Protein AF-A0A4U0GG96-F1 (afdb_monomer)

Foldseek 3Di:
DWLVVVDDPVQVVCVVVVQKDWPATQDADPLRNQKGWTWMAGLVVLDIDIRIDGVPDDNPDDDDDDQDDQPDADQDDDPDPDSSVRSVSSSVRSCVSCVVVSVVVVVVVVSVVVVVVVVVVCVVPDDPDDPDPDPDDDDDDDDDDDDDDDDDDDDDDDDDDDDDDDD

pLDDT: mean 79.1, std 18.26, range [37.94, 96.0]

Mean predicted aligned error: 14.29 Å

Nearest PDB structures (foldseek):
  6rm3-assembly1_SCC  TM=3.950E-01  e=2.082E+00  Vairimorpha necatrix
  2iay-assembly1_A  TM=3.115E-01  e=9.862E-01  Lactiplantibacillus plantarum

Secondary structure (DSSP, 8-state):
--GGGG--HHHHHHHHTTSEEEEEEEE--GGGTTEEEEEEEETTTTEEEEEEEETT--SPPP---PPP-------PPP----HHHHHHHHHHHHIIIIIHHHHHHHHHHHHHHHHHHHHHHHHHH------------------------------------------

Structure (mmCIF, N/CA/C/O backbone):
data_AF-A0A4U0GG96-F1
#
_entry.id   AF-A0A4U0GG96-F1
#
loop_
_atom_site.group_PDB
_atom_site.id
_atom_site.type_symbol
_atom_site.label_atom_id
_atom_site.label_alt_id
_atom_site.label_comp_id
_atom_site.label_asym_id
_atom_site.label_entity_id
_atom_site.label_seq_id
_atom_site.pdbx_PDB_ins_code
_atom_site.Cartn_x
_atom_site.Cartn_y
_atom_site.Cartn_z
_atom_site.occupancy
_atom_site.B_iso_or_equiv
_atom_site.auth_seq_id
_atom_site.auth_comp_id
_atom_site.auth_asym_id
_atom_site.auth_atom_id
_atom_site.pdbx_PDB_model_num
ATOM 1 N N . MET A 1 1 ? 0.335 -8.626 13.307 1.00 63.56 1 MET A N 1
ATOM 2 C CA . MET A 1 1 ? 1.456 -9.145 12.484 1.00 63.56 1 MET A CA 1
ATOM 3 C C . MET A 1 1 ? 1.667 -8.192 11.316 1.00 63.56 1 MET A C 1
ATOM 5 O O . MET A 1 1 ? 0.719 -7.473 11.012 1.00 63.56 1 MET A O 1
ATOM 9 N N . PRO A 1 2 ? 2.870 -8.087 10.724 1.00 76.31 2 PRO A N 1
ATOM 10 C CA . PRO A 1 2 ? 3.075 -7.179 9.600 1.00 76.31 2 PRO A CA 1
ATOM 11 C C . PRO A 1 2 ? 2.216 -7.603 8.401 1.00 76.31 2 PRO A C 1
ATOM 13 O O . PRO A 1 2 ? 2.099 -8.786 8.089 1.00 76.31 2 PRO A O 1
ATOM 16 N N . SER A 1 3 ? 1.600 -6.633 7.727 1.00 79.50 3 SER A N 1
ATOM 17 C CA . SER A 1 3 ? 0.825 -6.859 6.502 1.00 79.50 3 SER A CA 1
ATOM 18 C C . SER A 1 3 ? 1.627 -7.570 5.409 1.00 79.50 3 SER A C 1
ATOM 20 O O . SER A 1 3 ? 1.063 -8.353 4.648 1.00 79.50 3 SER A O 1
ATOM 22 N N . SER A 1 4 ? 2.940 -7.341 5.350 1.00 80.00 4 SER A N 1
ATOM 23 C CA . SER A 1 4 ? 3.845 -7.957 4.376 1.00 80.00 4 SER A CA 1
ATOM 24 C C . SER A 1 4 ? 3.946 -9.491 4.480 1.00 80.00 4 SER A C 1
ATOM 26 O O . SER A 1 4 ? 4.288 -10.138 3.491 1.00 80.00 4 SER A O 1
ATOM 28 N N . ASP A 1 5 ? 3.559 -10.098 5.607 1.00 84.88 5 ASP A N 1
ATOM 29 C CA . ASP A 1 5 ? 3.500 -11.563 5.761 1.00 84.88 5 ASP A CA 1
ATOM 30 C C . ASP A 1 5 ? 2.279 -12.189 5.062 1.00 84.88 5 ASP A C 1
ATOM 32 O O . ASP A 1 5 ? 2.218 -13.401 4.848 1.00 84.88 5 ASP A O 1
ATOM 36 N N . HIS A 1 6 ? 1.291 -11.371 4.695 1.00 86.50 6 HIS A N 1
ATOM 37 C CA . HIS A 1 6 ? 0.001 -11.813 4.159 1.00 86.50 6 HIS A CA 1
ATOM 38 C C . HIS A 1 6 ? -0.167 -11.503 2.671 1.00 86.50 6 HIS A C 1
ATOM 40 O O . HIS A 1 6 ? -1.289 -11.412 2.165 1.00 86.50 6 HIS A O 1
ATOM 46 N N . LEU A 1 7 ? 0.948 -11.326 1.962 1.00 87.19 7 LEU A N 1
ATOM 47 C CA . LEU A 1 7 ? 0.920 -11.020 0.542 1.00 87.19 7 LEU A CA 1
ATOM 48 C C . LEU A 1 7 ? 0.251 -12.143 -0.263 1.00 87.19 7 LEU A C 1
ATOM 50 O O . LEU A 1 7 ? 0.558 -13.322 -0.058 1.00 87.19 7 LEU A O 1
ATOM 54 N N . PRO A 1 8 ? -0.626 -11.790 -1.219 1.00 88.62 8 PRO A N 1
ATOM 55 C CA . PRO A 1 8 ? -1.127 -12.733 -2.207 1.00 88.62 8 PRO A CA 1
ATOM 56 C C . PRO A 1 8 ? 0.014 -13.485 -2.911 1.00 88.62 8 PRO A C 1
ATOM 58 O O . PRO A 1 8 ? 1.083 -12.926 -3.165 1.00 88.62 8 PRO A O 1
ATOM 61 N N . ALA A 1 9 ? -0.206 -14.769 -3.212 1.00 90.25 9 ALA A N 1
ATOM 62 C CA . ALA A 1 9 ? 0.840 -15.664 -3.715 1.00 90.25 9 ALA A CA 1
ATOM 63 C C . ALA A 1 9 ? 1.453 -15.201 -5.049 1.00 90.25 9 ALA A C 1
ATOM 65 O O . ALA A 1 9 ? 2.654 -15.350 -5.263 1.00 90.25 9 ALA A O 1
ATOM 66 N N . ASP A 1 10 ? 0.638 -14.615 -5.923 1.00 90.44 10 ASP A N 1
ATOM 67 C CA . ASP A 1 10 ? 1.049 -13.999 -7.184 1.00 90.44 10 ASP A CA 1
ATOM 68 C C . ASP A 1 10 ? 2.004 -12.820 -6.959 1.00 90.44 10 ASP A C 1
ATOM 70 O O . ASP A 1 10 ? 3.054 -12.732 -7.596 1.00 90.44 10 ASP A O 1
ATOM 74 N N . LEU A 1 11 ? 1.691 -11.957 -5.993 1.00 90.94 11 LEU A N 1
ATOM 75 C CA . LEU A 1 11 ? 2.508 -10.793 -5.661 1.00 90.94 11 LEU A CA 1
ATOM 76 C C . LEU A 1 11 ? 3.817 -11.193 -4.964 1.00 90.94 11 LEU A C 1
ATOM 78 O O . LEU A 1 11 ? 4.884 -10.664 -5.281 1.00 90.94 11 LEU A O 1
ATOM 82 N N . ALA A 1 12 ? 3.757 -12.182 -4.068 1.00 92.19 12 ALA A N 1
ATOM 83 C CA . ALA A 1 12 ? 4.937 -12.776 -3.446 1.00 92.19 12 ALA A CA 1
ATOM 84 C C . ALA A 1 12 ? 5.861 -13.431 -4.490 1.00 92.19 12 ALA A C 1
ATOM 86 O O . ALA A 1 12 ? 7.087 -13.308 -4.424 1.00 92.19 12 ALA A O 1
ATOM 87 N N . GLU A 1 13 ? 5.288 -14.094 -5.497 1.00 94.19 13 GLU A N 1
ATOM 88 C CA . GLU A 1 13 ? 6.058 -14.649 -6.603 1.00 94.19 13 GLU A CA 1
ATOM 89 C C . GLU A 1 13 ? 6.679 -13.560 -7.490 1.00 94.19 13 GLU A C 1
ATOM 91 O O . GLU A 1 13 ? 7.853 -13.682 -7.855 1.00 94.19 13 GLU A O 1
ATOM 96 N N . ALA A 1 14 ? 5.943 -12.492 -7.801 1.00 93.62 14 ALA A N 1
ATOM 97 C CA . ALA A 1 14 ? 6.463 -11.363 -8.569 1.00 93.62 14 ALA A CA 1
ATOM 98 C C . ALA A 1 14 ? 7.662 -10.702 -7.866 1.00 93.62 14 ALA A C 1
ATOM 100 O O . ALA A 1 14 ? 8.684 -10.451 -8.509 1.00 93.62 14 ALA A O 1
ATOM 101 N N . LEU A 1 15 ? 7.591 -10.515 -6.541 1.00 93.62 15 LEU A N 1
ATOM 102 C CA . LEU A 1 15 ? 8.715 -10.042 -5.724 1.00 93.62 15 LEU A CA 1
ATOM 103 C C . LEU A 1 15 ? 9.923 -10.979 -5.831 1.00 93.62 15 LEU A C 1
ATOM 105 O O . LEU A 1 15 ? 11.034 -10.535 -6.113 1.00 93.62 15 LEU A O 1
ATOM 109 N N . ARG A 1 16 ? 9.710 -12.291 -5.670 1.00 94.50 16 ARG A N 1
ATOM 110 C CA . ARG A 1 16 ? 10.780 -13.299 -5.763 1.00 94.50 16 ARG A CA 1
ATOM 111 C C . ARG A 1 16 ? 11.471 -13.298 -7.130 1.00 94.50 16 ARG A C 1
ATOM 113 O O . ARG A 1 16 ? 12.665 -13.573 -7.211 1.00 94.50 16 ARG A O 1
ATOM 120 N N . ARG A 1 17 ? 10.726 -13.013 -8.201 1.00 95.31 17 ARG A N 1
ATOM 121 C CA . ARG A 1 17 ? 11.240 -12.938 -9.578 1.00 95.31 17 ARG A CA 1
ATOM 122 C C . ARG A 1 17 ? 11.824 -11.568 -9.940 1.00 95.31 17 ARG A C 1
ATOM 124 O O . ARG A 1 17 ? 12.267 -11.399 -11.071 1.00 95.31 17 ARG A O 1
ATOM 131 N N . GLY A 1 18 ? 11.810 -10.594 -9.027 1.00 93.50 18 GLY A N 1
ATOM 132 C CA . GLY A 1 18 ? 12.258 -9.228 -9.306 1.00 93.50 18 GLY A CA 1
ATOM 133 C C . GLY A 1 18 ? 11.367 -8.479 -10.304 1.00 93.50 18 GLY A C 1
ATOM 134 O O . GLY A 1 18 ? 11.834 -7.544 -10.943 1.00 93.50 18 GLY A O 1
ATOM 135 N N . ARG A 1 19 ? 10.101 -8.895 -10.462 1.00 95.12 19 ARG A N 1
ATOM 136 C CA . ARG A 1 19 ? 9.085 -8.227 -11.303 1.00 95.12 19 ARG A CA 1
ATOM 137 C C . ARG A 1 19 ? 8.121 -7.355 -10.495 1.00 95.12 19 ARG A C 1
ATOM 139 O O . ARG A 1 19 ? 7.151 -6.831 -11.033 1.00 95.12 19 ARG A O 1
ATOM 146 N N . ALA A 1 20 ? 8.393 -7.180 -9.206 1.00 95.88 20 ALA A N 1
ATOM 147 C CA . ALA A 1 20 ? 7.689 -6.256 -8.334 1.00 95.88 20 ALA A CA 1
ATOM 148 C C . ALA A 1 20 ? 8.671 -5.569 -7.379 1.00 95.88 20 ALA A C 1
ATOM 150 O O . ALA A 1 20 ? 9.725 -6.119 -7.056 1.00 95.88 20 ALA A O 1
ATOM 151 N N . ILE A 1 21 ? 8.314 -4.370 -6.929 1.00 95.06 21 ILE A N 1
ATOM 152 C CA . ILE A 1 21 ? 9.119 -3.518 -6.058 1.00 95.06 21 ILE A CA 1
ATOM 153 C C . ILE A 1 21 ? 8.277 -3.167 -4.825 1.00 95.06 21 ILE A C 1
ATOM 155 O O . ILE A 1 21 ? 7.180 -2.621 -4.977 1.00 95.06 21 ILE A O 1
ATOM 159 N N . PRO A 1 22 ? 8.754 -3.454 -3.602 1.00 95.00 22 PRO A N 1
ATOM 160 C CA . PRO A 1 22 ? 8.116 -2.947 -2.398 1.00 95.00 22 PRO A CA 1
ATOM 161 C C . PRO A 1 22 ? 8.370 -1.440 -2.298 1.00 95.00 22 PRO A C 1
ATOM 163 O O . PRO A 1 22 ? 9.516 -0.998 -2.233 1.00 95.00 22 PRO A O 1
ATOM 166 N N . LEU A 1 23 ? 7.300 -0.649 -2.310 1.00 95.12 23 LEU A N 1
ATOM 167 C CA . LEU A 1 23 ? 7.372 0.817 -2.295 1.00 95.12 23 LEU A CA 1
ATOM 168 C C . LEU A 1 23 ? 7.089 1.382 -0.904 1.00 95.12 23 LEU A C 1
ATOM 170 O O . LEU A 1 23 ? 7.674 2.385 -0.500 1.00 95.12 23 LEU A O 1
ATOM 174 N N . LEU A 1 24 ? 6.210 0.713 -0.161 1.00 94.81 24 LEU A N 1
ATOM 175 C CA . LEU A 1 24 ? 5.888 1.016 1.225 1.00 94.81 24 LEU A CA 1
ATOM 176 C C . LEU A 1 24 ? 5.678 -0.307 1.959 1.00 94.81 24 LEU A C 1
ATOM 178 O O . LEU A 1 24 ? 4.968 -1.169 1.452 1.00 94.81 24 LEU A O 1
ATOM 182 N N . LEU A 1 25 ? 6.288 -0.492 3.125 1.00 94.38 25 LEU A N 1
ATOM 183 C CA . LEU A 1 25 ? 6.168 -1.735 3.888 1.00 94.38 25 LEU A CA 1
ATOM 184 C C . LEU A 1 25 ? 5.745 -1.435 5.314 1.00 94.38 25 LEU A C 1
ATOM 186 O O . LEU A 1 25 ? 6.374 -0.617 5.985 1.00 94.38 25 LEU A O 1
ATOM 190 N N . ASP A 1 26 ? 4.678 -2.110 5.738 1.00 93.00 26 ASP A N 1
ATOM 191 C CA . ASP A 1 26 ? 4.145 -2.103 7.101 1.00 93.00 26 ASP A CA 1
ATOM 192 C C . ASP A 1 26 ? 4.028 -0.702 7.710 1.00 93.00 26 ASP A C 1
ATOM 194 O O . ASP A 1 26 ? 4.248 -0.479 8.904 1.00 93.00 26 ASP A O 1
ATOM 198 N N . TYR A 1 27 ? 3.666 0.261 6.863 1.00 94.06 27 TYR A N 1
ATOM 199 C CA . TYR A 1 27 ? 3.508 1.644 7.254 1.00 94.06 27 TYR A CA 1
ATOM 200 C C . TYR A 1 27 ? 2.311 1.791 8.182 1.00 94.06 27 TYR A C 1
ATOM 202 O O . TYR A 1 27 ? 1.227 1.263 7.919 1.00 94.06 27 TYR A O 1
ATOM 210 N N . ARG A 1 28 ? 2.513 2.552 9.256 1.00 92.19 28 ARG A N 1
ATOM 211 C CA . ARG A 1 28 ? 1.483 2.861 10.243 1.00 92.19 28 ARG A CA 1
ATOM 212 C C . ARG A 1 28 ? 1.172 4.338 10.207 1.00 92.19 28 ARG A C 1
ATOM 214 O O . ARG A 1 28 ? 2.056 5.182 10.358 1.00 92.19 28 ARG A O 1
ATOM 221 N N . LEU A 1 29 ? -0.107 4.624 10.041 1.00 89.75 29 LEU A N 1
ATOM 222 C CA . LEU A 1 29 ? -0.622 5.971 10.137 1.00 89.75 29 LEU A CA 1
ATOM 223 C C . LEU A 1 29 ? -0.957 6.264 11.618 1.00 89.75 29 LEU A C 1
ATOM 225 O O . LEU A 1 29 ? -1.607 5.423 12.240 1.00 89.75 29 LEU A O 1
ATOM 229 N N . PRO A 1 30 ? -0.560 7.417 12.194 1.00 87.50 30 PRO A N 1
ATOM 230 C CA . PRO A 1 30 ? -0.838 7.744 13.600 1.00 87.50 30 PRO A CA 1
ATOM 231 C C . PRO A 1 30 ? -2.324 7.679 13.985 1.00 87.50 30 PRO A C 1
ATOM 233 O O . PRO A 1 30 ? -2.669 7.334 15.109 1.00 87.50 30 PRO A O 1
ATOM 236 N N . GLU A 1 31 ? -3.216 7.993 13.049 1.00 85.19 31 GLU A N 1
ATOM 237 C CA . GLU A 1 31 ? -4.665 7.960 13.249 1.00 85.19 31 GLU A CA 1
ATOM 238 C C . GLU A 1 31 ? -5.248 6.530 13.245 1.00 85.19 31 GLU A C 1
ATOM 240 O O . GLU A 1 31 ? -6.379 6.325 13.680 1.00 85.19 31 GLU A O 1
ATOM 245 N N . ALA A 1 32 ? -4.487 5.532 12.780 1.00 85.88 32 ALA A N 1
ATOM 246 C CA . ALA A 1 32 ? -4.875 4.122 12.724 1.00 85.88 32 ALA A CA 1
ATOM 247 C C . ALA A 1 32 ? -3.699 3.209 13.106 1.00 85.88 32 ALA A C 1
ATOM 249 O O . ALA A 1 32 ? -3.306 2.327 12.344 1.00 85.88 32 ALA A O 1
ATOM 250 N N . CYS A 1 33 ? -3.141 3.420 14.302 1.00 85.75 33 CYS A N 1
ATOM 251 C CA . CYS A 1 33 ? -1.963 2.693 14.785 1.00 85.75 33 CYS A CA 1
ATOM 252 C C . CYS A 1 33 ? -2.121 1.168 14.803 1.00 85.75 33 CYS A C 1
ATOM 254 O O . CYS A 1 33 ? -1.112 0.484 14.682 1.00 85.75 33 CYS A O 1
ATOM 256 N N . ASP A 1 34 ? -3.346 0.650 14.928 1.00 90.38 34 ASP A N 1
ATOM 257 C CA . ASP A 1 34 ? -3.649 -0.791 14.977 1.00 90.38 34 ASP A CA 1
ATOM 258 C C . ASP A 1 34 ? -3.703 -1.447 13.582 1.00 90.38 34 ASP A C 1
ATOM 260 O O . ASP A 1 34 ? -4.040 -2.626 13.454 1.00 90.38 34 ASP A O 1
ATOM 264 N N . TYR A 1 35 ? -3.423 -0.675 12.528 1.00 91.88 35 TYR A N 1
ATOM 265 C CA . TYR A 1 35 ? -3.452 -1.115 11.141 1.00 91.88 35 TYR A CA 1
ATOM 266 C C . TYR A 1 35 ? -2.114 -0.844 10.457 1.00 91.88 35 TYR A C 1
ATOM 268 O O . TYR A 1 35 ? -1.407 0.119 10.760 1.00 91.88 35 TYR A O 1
ATOM 276 N N . THR A 1 36 ? -1.789 -1.685 9.483 1.00 93.69 36 THR A N 1
ATOM 277 C CA . THR A 1 36 ? -0.591 -1.563 8.651 1.00 93.69 36 THR A CA 1
ATOM 278 C C . THR A 1 36 ? -0.966 -1.499 7.179 1.00 93.69 36 THR A C 1
ATOM 280 O O . THR A 1 36 ? -1.924 -2.141 6.745 1.00 93.69 36 THR A O 1
ATOM 283 N N . LEU A 1 37 ? -0.213 -0.709 6.413 1.00 94.00 37 LEU A N 1
ATOM 284 C CA . LEU A 1 37 ? -0.282 -0.654 4.959 1.00 94.00 37 LEU A CA 1
ATOM 285 C C . LEU A 1 37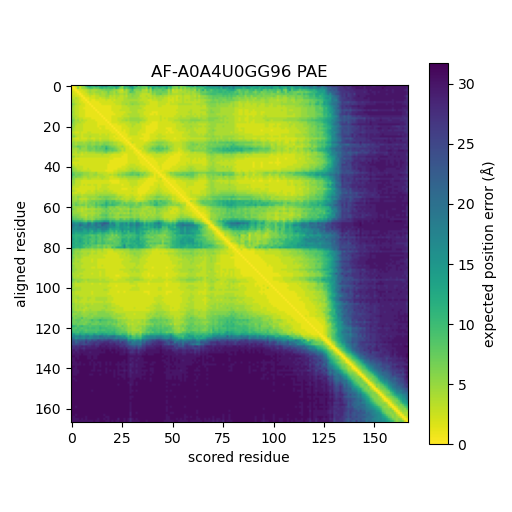 ? 1.061 -1.067 4.356 1.00 94.00 37 LEU A C 1
ATOM 287 O O . LEU A 1 37 ? 2.082 -0.425 4.603 1.00 94.00 37 LEU A O 1
ATOM 291 N N . SER A 1 38 ? 1.026 -2.061 3.476 1.00 95.19 38 SER A N 1
ATOM 292 C CA . SER A 1 38 ? 2.106 -2.326 2.525 1.00 95.19 38 SER A CA 1
ATOM 293 C C . SER A 1 38 ? 1.640 -2.016 1.110 1.00 95.19 38 SER A C 1
ATOM 295 O O . SER A 1 38 ? 0.530 -2.384 0.740 1.00 95.19 38 SER A O 1
ATOM 297 N N . VAL A 1 39 ? 2.473 -1.358 0.308 1.00 95.25 39 VAL A N 1
ATOM 298 C CA . VAL A 1 39 ? 2.223 -1.086 -1.110 1.00 95.25 39 VAL A CA 1
ATOM 299 C C . VAL A 1 39 ? 3.350 -1.667 -1.950 1.00 95.25 39 VAL A C 1
ATOM 301 O O . VAL A 1 39 ? 4.529 -1.372 -1.734 1.00 95.25 39 VAL A O 1
ATOM 304 N N . ILE A 1 40 ? 2.975 -2.475 -2.935 1.00 96.00 40 ILE A N 1
ATOM 305 C CA . ILE A 1 40 ? 3.889 -3.112 -3.880 1.00 96.00 40 ILE A CA 1
ATOM 306 C C . ILE A 1 40 ? 3.520 -2.663 -5.285 1.00 96.00 40 ILE A C 1
ATOM 308 O O . ILE A 1 40 ? 2.354 -2.724 -5.670 1.00 96.00 40 ILE A O 1
ATOM 312 N N . GLY A 1 41 ? 4.517 -2.224 -6.044 1.00 95.12 41 GLY A N 1
ATOM 313 C CA . GLY A 1 41 ? 4.365 -1.919 -7.458 1.00 95.12 41 GLY A CA 1
ATOM 314 C C . GLY A 1 41 ? 4.823 -3.0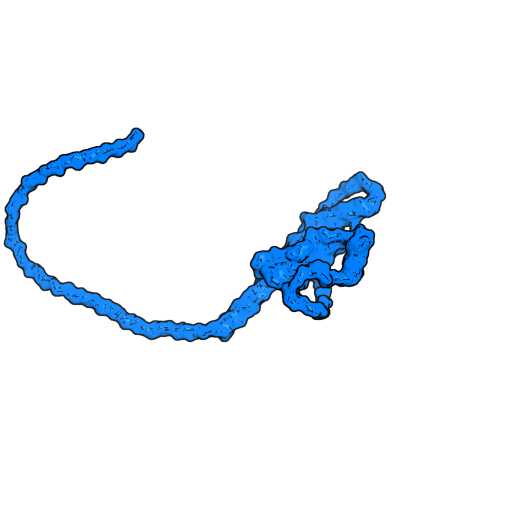86 -8.328 1.00 95.12 41 GLY A C 1
ATOM 315 O O . GLY A 1 41 ? 5.899 -3.633 -8.098 1.00 95.12 41 GLY A O 1
ATOM 316 N N . THR A 1 42 ? 4.033 -3.476 -9.319 1.00 94.56 42 THR A N 1
ATOM 317 C CA . THR A 1 42 ? 4.383 -4.498 -10.313 1.00 94.56 42 THR A CA 1
ATOM 318 C C . THR A 1 42 ? 4.984 -3.828 -11.548 1.00 94.56 42 THR A C 1
ATOM 320 O O . THR A 1 42 ? 4.465 -2.838 -12.058 1.00 94.56 42 THR A O 1
ATOM 323 N N . ILE A 1 43 ? 6.133 -4.334 -12.001 1.00 92.94 43 ILE A N 1
ATOM 324 C CA . ILE A 1 43 ? 6.931 -3.706 -13.066 1.00 92.94 43 ILE A CA 1
ATOM 325 C C . ILE A 1 43 ? 6.269 -3.914 -14.430 1.00 92.94 43 ILE A C 1
ATOM 327 O O . ILE A 1 43 ? 6.246 -3.000 -15.244 1.00 92.94 43 ILE A O 1
ATOM 331 N N . ASP A 1 44 ? 5.717 -5.104 -14.669 1.00 87.81 44 ASP A N 1
ATOM 332 C CA . ASP A 1 44 ? 5.216 -5.515 -15.987 1.00 87.81 44 ASP A CA 1
ATOM 333 C C . ASP A 1 44 ? 4.019 -4.689 -16.482 1.00 87.81 44 ASP A C 1
ATOM 335 O O . ASP A 1 44 ? 3.862 -4.488 -17.684 1.00 87.81 44 ASP A O 1
ATOM 339 N N . ASP A 1 45 ? 3.176 -4.213 -15.568 1.00 84.94 45 ASP A N 1
ATOM 340 C CA . ASP A 1 45 ? 1.924 -3.508 -15.861 1.00 84.94 45 ASP A CA 1
ATOM 341 C C . ASP A 1 45 ? 1.828 -2.127 -15.186 1.00 84.94 45 ASP A C 1
ATOM 343 O O . ASP A 1 45 ? 0.790 -1.465 -15.267 1.00 84.94 45 ASP A O 1
ATOM 347 N N . ALA A 1 46 ? 2.907 -1.685 -14.528 1.00 86.12 46 ALA A N 1
ATOM 348 C CA . ALA A 1 46 ? 2.976 -0.437 -13.768 1.00 86.12 46 ALA A CA 1
ATOM 349 C C . ALA A 1 46 ? 1.780 -0.252 -12.808 1.00 86.12 46 ALA A C 1
ATOM 351 O O . ALA A 1 46 ? 1.247 0.860 -12.659 1.00 86.12 46 ALA A O 1
ATOM 352 N N . HIS A 1 47 ? 1.330 -1.353 -12.193 1.00 90.25 47 HIS A N 1
ATOM 353 C CA . HIS A 1 47 ? 0.210 -1.379 -11.259 1.00 90.25 47 HIS A CA 1
ATOM 354 C C . HIS A 1 47 ? 0.690 -1.330 -9.805 1.00 90.25 47 HIS A C 1
ATOM 356 O O . HIS A 1 47 ? 1.832 -1.652 -9.489 1.00 90.25 47 HIS A O 1
ATOM 362 N N . PHE A 1 48 ? -0.195 -0.905 -8.902 1.00 92.69 48 PHE A N 1
ATOM 363 C CA . PHE A 1 48 ? 0.101 -0.790 -7.477 1.00 92.69 48 PHE A CA 1
ATOM 364 C C . PHE A 1 48 ? -0.918 -1.577 -6.671 1.00 92.69 48 PHE A C 1
ATOM 366 O O . PHE A 1 48 ? -2.124 -1.401 -6.836 1.00 92.69 48 PHE A O 1
ATOM 373 N N . HIS A 1 49 ? -0.421 -2.382 -5.745 1.00 93.00 49 HIS A N 1
ATOM 374 C CA . HIS A 1 49 ? -1.208 -3.204 -4.845 1.00 93.00 49 HIS A CA 1
ATOM 375 C C . HIS A 1 49 ? -0.970 -2.756 -3.408 1.00 93.00 49 HIS A C 1
ATOM 377 O O . HIS A 1 49 ? 0.120 -2.951 -2.873 1.00 93.00 49 HIS A O 1
ATOM 383 N N . GLY A 1 50 ? -1.990 -2.170 -2.785 1.00 93.44 50 GLY A N 1
ATOM 384 C CA . GLY A 1 50 ? -2.002 -1.881 -1.355 1.00 93.44 50 GLY A CA 1
ATOM 385 C C . GLY A 1 50 ? -2.669 -3.002 -0.566 1.00 93.44 50 GLY A C 1
ATOM 386 O O . GLY A 1 50 ? -3.809 -3.369 -0.849 1.00 93.44 50 GLY A O 1
ATOM 387 N N . LEU A 1 51 ? -1.976 -3.515 0.443 1.00 93.62 51 LEU A N 1
ATOM 388 C CA . LEU A 1 51 ? -2.502 -4.440 1.434 1.00 93.62 51 LEU A CA 1
ATOM 389 C C . LEU A 1 51 ? -2.630 -3.705 2.767 1.00 93.62 51 LEU A C 1
ATOM 391 O O . LEU A 1 51 ? -1.628 -3.362 3.391 1.00 93.62 51 LEU A O 1
ATOM 395 N N . PHE A 1 52 ? -3.872 -3.443 3.170 1.00 92.19 52 PHE A N 1
ATOM 396 C C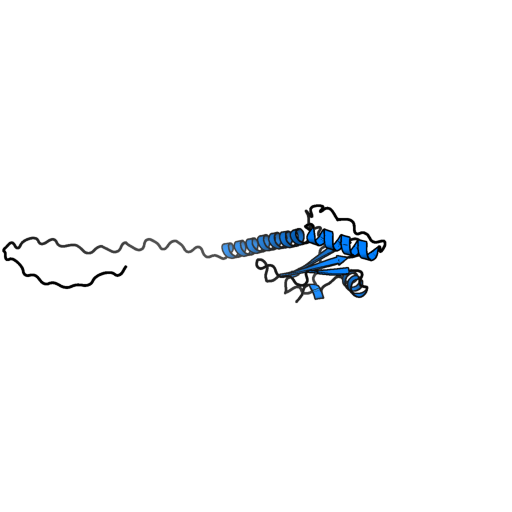A . PHE A 1 52 ? -4.211 -2.753 4.410 1.00 92.19 52 PHE A CA 1
ATOM 397 C C . PHE A 1 52 ? -4.860 -3.737 5.381 1.00 92.19 52 PHE A C 1
ATOM 399 O O . PHE A 1 52 ? -5.933 -4.262 5.081 1.00 92.19 52 PHE A O 1
ATOM 406 N N . LEU A 1 53 ? -4.211 -4.004 6.516 1.00 92.62 53 LEU A N 1
ATOM 407 C CA . LEU A 1 53 ? -4.634 -5.043 7.458 1.00 92.62 53 LEU A CA 1
ATOM 408 C C . LEU A 1 53 ? -4.581 -4.566 8.913 1.00 92.62 53 LEU A C 1
ATOM 410 O O . LEU A 1 53 ? -3.640 -3.856 9.279 1.00 92.62 53 LEU A O 1
ATOM 414 N N . PRO A 1 54 ? -5.549 -4.974 9.757 1.00 91.88 54 PRO A N 1
ATOM 415 C CA . PRO A 1 54 ? -5.420 -4.836 11.200 1.00 91.88 54 PRO A CA 1
ATOM 416 C C . PRO A 1 54 ? -4.335 -5.777 11.733 1.00 91.88 54 PRO A C 1
ATOM 418 O O . PRO A 1 54 ? -4.115 -6.866 11.202 1.00 91.88 54 PRO A O 1
ATOM 421 N N . ASP A 1 55 ? -3.712 -5.413 12.849 1.00 88.94 55 ASP A N 1
ATOM 422 C CA . ASP A 1 55 ? -2.690 -6.240 13.501 1.00 88.94 55 ASP A CA 1
ATOM 423 C C . ASP A 1 55 ? -3.190 -7.620 13.934 1.00 88.94 55 ASP A C 1
ATOM 425 O O . ASP A 1 55 ? -2.395 -8.559 14.047 1.00 88.94 55 ASP A O 1
ATOM 429 N N . THR A 1 56 ? -4.494 -7.724 14.186 1.00 89.50 56 THR A N 1
ATOM 430 C CA . THR A 1 56 ? -5.190 -8.932 14.631 1.00 89.50 56 THR A CA 1
ATOM 431 C C . THR A 1 56 ? -5.676 -9.807 13.479 1.00 89.50 56 THR A C 1
ATOM 433 O O . THR A 1 56 ? -6.405 -10.760 13.733 1.00 89.50 56 THR A O 1
ATOM 436 N N . TYR A 1 57 ? -5.335 -9.476 12.230 1.00 90.38 57 TYR A N 1
ATOM 437 C CA . TYR A 1 57 ? -5.744 -10.250 11.061 1.00 90.38 57 TYR A CA 1
ATOM 438 C C . TYR A 1 57 ? -5.336 -11.723 11.201 1.00 90.38 57 TYR A C 1
ATOM 440 O O . TYR A 1 57 ? -4.178 -12.036 11.486 1.00 90.38 57 TYR A O 1
ATOM 448 N N . ALA A 1 58 ? -6.300 -12.623 11.002 1.00 85.69 58 ALA A N 1
ATOM 449 C CA . ALA A 1 58 ? -6.158 -14.058 11.239 1.00 85.69 58 ALA A CA 1
ATOM 450 C C . ALA A 1 58 ? -6.249 -14.886 9.945 1.00 85.69 58 ALA A C 1
ATOM 452 O O . ALA A 1 58 ? -6.371 -16.111 9.998 1.00 85.69 58 ALA A O 1
ATOM 453 N N . GLY A 1 59 ? -6.173 -14.236 8.778 1.00 84.69 59 GLY A N 1
ATOM 454 C CA . GLY A 1 59 ? -6.269 -14.899 7.475 1.00 84.69 59 GLY A CA 1
ATOM 455 C C . GLY A 1 59 ? -7.680 -14.906 6.886 1.00 84.69 59 GLY A C 1
ATOM 456 O O . GLY A 1 59 ? -8.009 -15.788 6.093 1.00 84.69 59 GLY A O 1
ATOM 457 N N . GLU A 1 60 ? -8.531 -13.958 7.282 1.00 86.44 60 GLU A N 1
ATOM 458 C CA . GLU A 1 60 ? -9.855 -13.773 6.696 1.00 86.44 60 GLU A CA 1
ATOM 459 C C . GLU A 1 60 ? -9.791 -13.464 5.188 1.00 86.44 60 GLU A C 1
ATOM 461 O O . GLU A 1 60 ? -8.764 -13.100 4.625 1.00 86.44 60 GLU A O 1
ATOM 466 N N . LYS A 1 61 ? -10.915 -13.591 4.480 1.00 86.94 61 LYS A N 1
ATOM 467 C CA . LYS A 1 61 ? -10.940 -13.337 3.035 1.00 86.94 61 LYS A CA 1
ATOM 468 C C . LYS A 1 61 ? -10.629 -11.867 2.720 1.00 86.94 61 LYS A C 1
ATOM 470 O O . LYS A 1 61 ? -11.393 -10.978 3.089 1.00 86.94 61 LYS A O 1
ATOM 475 N N . LEU A 1 62 ? -9.580 -11.635 1.931 1.00 87.25 62 LEU A N 1
ATOM 476 C CA . LEU A 1 62 ? -9.251 -10.313 1.398 1.00 87.25 62 LEU A CA 1
ATOM 477 C C . LEU A 1 62 ? -10.254 -9.870 0.325 1.00 87.25 62 LEU A C 1
ATOM 479 O O . LEU A 1 62 ? -10.681 -10.657 -0.528 1.00 87.25 62 LEU A O 1
ATOM 483 N N . VAL A 1 63 ? -10.602 -8.584 0.348 1.00 87.19 63 VAL A N 1
ATOM 484 C CA . VAL A 1 63 ? -11.469 -7.939 -0.643 1.00 87.19 63 VAL A CA 1
ATOM 485 C C . VAL A 1 63 ? -10.644 -6.943 -1.446 1.00 87.19 63 VAL A C 1
ATOM 487 O O . VAL A 1 63 ? -9.921 -6.126 -0.880 1.00 87.19 63 VAL A O 1
ATOM 490 N N . ARG A 1 64 ? -10.762 -6.998 -2.776 1.00 87.75 64 ARG A N 1
ATOM 491 C CA . ARG A 1 64 ? -10.120 -6.033 -3.672 1.00 87.75 64 ARG A CA 1
ATOM 492 C C . ARG A 1 64 ? -11.036 -4.835 -3.883 1.00 87.75 64 ARG A C 1
ATOM 494 O O . ARG A 1 64 ? -12.213 -4.998 -4.196 1.00 87.75 64 ARG A O 1
ATOM 501 N N . MET A 1 65 ? -10.466 -3.646 -3.775 1.00 86.06 65 MET A N 1
ATOM 502 C CA . MET A 1 65 ? -11.138 -2.382 -4.042 1.00 86.06 65 MET A CA 1
ATOM 503 C C . MET A 1 65 ? -10.213 -1.484 -4.858 1.00 86.06 65 MET A C 1
ATOM 505 O O . MET A 1 65 ? -8.997 -1.521 -4.684 1.00 86.06 65 MET A O 1
ATOM 509 N N . ASN A 1 66 ? -10.794 -0.676 -5.741 1.00 85.06 66 ASN A N 1
ATOM 510 C CA . ASN A 1 66 ? -10.051 0.341 -6.473 1.00 85.06 66 ASN A CA 1
ATOM 511 C C . ASN A 1 66 ? -9.968 1.607 -5.621 1.00 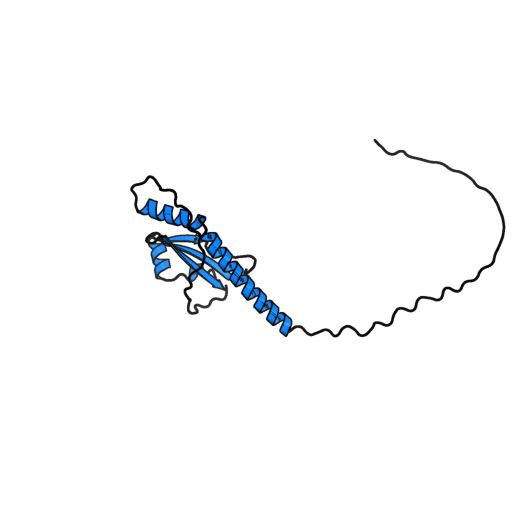85.06 66 ASN A C 1
ATOM 513 O O . ASN A 1 66 ? -10.999 2.111 -5.176 1.00 85.06 66 ASN A O 1
ATOM 517 N N . VAL A 1 67 ? -8.758 2.126 -5.417 1.00 79.12 67 VAL A N 1
ATOM 518 C CA . VAL A 1 67 ? -8.560 3.418 -4.754 1.00 79.12 67 VAL A CA 1
ATOM 519 C C . VAL A 1 67 ? -8.871 4.527 -5.769 1.00 79.12 67 VAL A C 1
ATOM 521 O O . VAL A 1 67 ? -8.217 4.586 -6.813 1.00 79.12 67 VAL A O 1
ATOM 524 N N . PRO A 1 68 ? -9.882 5.380 -5.530 1.00 68.69 68 PRO A N 1
ATOM 525 C CA . PRO A 1 68 ? -10.216 6.461 -6.448 1.00 68.69 68 PRO A CA 1
ATOM 526 C C . PRO A 1 68 ? -9.172 7.585 -6.392 1.00 68.69 68 PRO A C 1
ATOM 528 O O . PRO A 1 68 ? -8.644 7.896 -5.328 1.00 68.69 68 PRO A O 1
ATOM 531 N N . GLY A 1 69 ? -8.950 8.255 -7.527 1.00 61.09 69 GLY A N 1
ATOM 532 C CA . GLY A 1 69 ? -8.366 9.600 -7.535 1.00 61.09 69 GLY A CA 1
ATOM 533 C C . GLY A 1 69 ? -6.841 9.706 -7.573 1.00 61.09 69 GLY A C 1
ATOM 534 O O . GLY A 1 69 ? -6.302 10.608 -6.943 1.00 61.09 69 GLY A O 1
ATOM 535 N N . CYS A 1 70 ? -6.137 8.869 -8.338 1.00 60.03 70 CYS A N 1
ATOM 536 C CA . CYS A 1 70 ? -4.749 9.196 -8.679 1.00 60.03 70 CYS A CA 1
ATOM 537 C C . CYS A 1 70 ? -4.740 10.248 -9.803 1.00 60.03 70 CYS A C 1
ATOM 539 O O . CYS A 1 70 ? -5.216 9.935 -10.898 1.00 60.03 70 CYS A O 1
ATOM 541 N N . PRO A 1 71 ? -4.257 11.483 -9.570 1.00 64.38 71 PRO A N 1
ATOM 542 C CA . PRO A 1 71 ? -4.056 12.428 -10.659 1.00 64.38 71 PRO A CA 1
ATOM 543 C C . PRO A 1 71 ? -3.030 11.851 -11.639 1.00 64.38 71 PRO A C 1
ATOM 545 O O . PRO A 1 71 ? -2.020 11.279 -11.229 1.00 64.38 71 PRO A O 1
ATOM 548 N N . GLU A 1 72 ? -3.285 11.987 -12.939 1.00 67.62 72 GLU A N 1
ATOM 549 C CA . GLU A 1 72 ? -2.279 11.650 -13.942 1.00 67.62 72 GLU A CA 1
ATOM 550 C C . GLU A 1 72 ? -1.142 12.670 -13.843 1.00 67.62 72 GLU A C 1
ATOM 552 O O . GLU A 1 72 ? -1.292 13.839 -14.203 1.00 67.62 72 GLU A O 1
ATOM 557 N N . SER A 1 73 ? -0.008 12.234 -13.297 1.00 75.44 73 SER A N 1
ATOM 558 C CA . SER A 1 73 ? 1.220 13.021 -13.304 1.00 75.44 73 SER A CA 1
ATOM 559 C C . SER A 1 73 ? 1.982 12.764 -14.603 1.00 75.44 73 SER A C 1
ATOM 561 O O . SER A 1 73 ? 2.091 11.606 -15.024 1.00 75.44 73 SER A O 1
ATOM 563 N N . PRO A 1 74 ? 2.530 13.805 -15.252 1.00 79.25 74 PRO A N 1
ATOM 564 C CA . PRO A 1 74 ? 3.342 13.617 -16.441 1.00 79.25 74 PRO A CA 1
ATOM 565 C C . PRO A 1 74 ? 4.588 12.790 -16.107 1.00 79.25 74 PRO A C 1
ATOM 567 O O . PRO A 1 74 ? 5.340 13.101 -15.182 1.00 79.25 74 PRO A O 1
ATOM 570 N N . ILE A 1 75 ? 4.826 11.750 -16.901 1.00 83.38 75 ILE A N 1
ATOM 571 C CA . ILE A 1 75 ? 6.014 10.906 -16.791 1.00 83.38 75 ILE A CA 1
ATOM 572 C C . ILE A 1 75 ? 7.071 11.489 -17.721 1.00 83.38 75 ILE A C 1
ATOM 574 O O . ILE A 1 75 ? 6.880 11.552 -18.934 1.00 83.38 75 ILE A O 1
ATOM 578 N N . VAL A 1 76 ? 8.179 11.959 -17.151 1.00 84.31 76 VAL A N 1
ATOM 579 C CA . VAL A 1 76 ? 9.305 12.467 -17.943 1.00 84.31 76 VAL A CA 1
ATOM 580 C C . VAL A 1 76 ? 9.931 11.295 -18.685 1.00 84.31 76 VAL A C 1
ATOM 582 O O . VAL A 1 76 ? 10.287 10.310 -18.053 1.00 84.31 76 VAL A O 1
ATOM 585 N N . GLU A 1 77 ? 10.092 11.379 -20.000 1.00 82.81 77 GLU A N 1
ATOM 586 C CA . GLU A 1 77 ? 10.703 10.287 -20.761 1.00 82.81 77 GLU A CA 1
ATOM 587 C C . GLU A 1 77 ? 12.165 10.059 -20.355 1.00 82.81 77 GLU A C 1
ATOM 589 O O . GLU A 1 77 ? 12.975 10.992 -20.283 1.00 82.81 77 GLU A O 1
ATOM 594 N N . LEU A 1 78 ? 12.517 8.793 -20.123 1.00 85.31 78 LEU A N 1
ATOM 595 C CA . LEU A 1 78 ? 13.889 8.382 -19.871 1.00 85.31 78 LEU A CA 1
ATOM 596 C C . LEU A 1 78 ? 14.587 8.107 -21.210 1.00 85.31 78 LEU A C 1
ATOM 598 O O . LEU A 1 78 ? 14.073 7.390 -22.065 1.00 85.31 78 LEU A O 1
ATOM 602 N N . LYS A 1 79 ? 15.793 8.648 -21.405 1.00 86.06 79 LYS A N 1
ATOM 603 C CA . LYS A 1 79 ? 16.602 8.358 -22.600 1.00 86.06 79 LYS A CA 1
ATOM 604 C C . LYS A 1 79 ? 17.317 7.015 -22.436 1.00 86.06 79 LYS A C 1
ATOM 606 O O . LYS A 1 79 ? 18.495 6.979 -22.090 1.00 86.06 79 LYS A O 1
ATOM 611 N N . THR A 1 80 ? 16.596 5.922 -22.662 1.00 89.75 80 THR A N 1
ATOM 612 C CA . THR A 1 80 ? 17.129 4.552 -22.678 1.00 89.75 80 THR A CA 1
ATOM 613 C C . THR A 1 80 ? 16.339 3.670 -23.645 1.00 89.75 80 THR A C 1
ATOM 615 O O . THR A 1 80 ? 15.159 3.903 -23.896 1.00 89.75 80 THR A O 1
ATOM 618 N N . ASP A 1 81 ? 16.991 2.640 -24.172 1.00 91.50 81 ASP A N 1
ATOM 619 C CA . ASP A 1 81 ? 16.400 1.564 -24.968 1.00 91.50 81 ASP A CA 1
ATOM 620 C C . ASP A 1 81 ? 15.975 0.350 -24.119 1.00 91.50 81 ASP A C 1
ATOM 622 O O . ASP A 1 81 ? 15.290 -0.545 -24.615 1.00 91.50 81 ASP A O 1
ATOM 626 N N . SER A 1 82 ? 16.337 0.313 -22.832 1.00 94.19 82 SER A N 1
ATOM 627 C CA . SER A 1 82 ? 15.965 -0.778 -21.929 1.00 94.19 82 SER A CA 1
ATOM 628 C C . SER A 1 82 ? 14.496 -0.688 -21.514 1.00 94.19 82 SER A C 1
ATOM 630 O O . SER A 1 82 ? 14.084 0.233 -20.805 1.00 94.19 82 SER A O 1
ATOM 632 N N . ALA A 1 83 ? 13.706 -1.688 -21.914 1.00 91.50 83 ALA A N 1
ATOM 633 C CA . ALA A 1 83 ? 12.297 -1.801 -21.539 1.00 91.50 83 ALA A CA 1
ATOM 634 C C . ALA A 1 83 ? 12.102 -1.886 -20.016 1.00 91.50 83 ALA A C 1
ATOM 636 O O . ALA A 1 83 ? 11.237 -1.205 -19.473 1.00 91.50 83 ALA A O 1
ATOM 637 N N . ASP A 1 84 ? 12.945 -2.652 -19.317 1.00 91.25 84 ASP A N 1
ATOM 638 C CA . ASP A 1 84 ? 12.868 -2.784 -17.858 1.00 91.25 84 ASP A CA 1
ATOM 639 C C . ASP A 1 84 ? 13.200 -1.464 -17.149 1.00 91.25 84 ASP A C 1
ATOM 641 O O . ASP A 1 84 ? 12.540 -1.097 -16.178 1.00 91.25 84 ASP A O 1
ATOM 645 N N . ALA A 1 85 ? 14.190 -0.711 -17.645 1.00 92.12 85 ALA A N 1
ATOM 646 C CA . ALA A 1 85 ? 14.523 0.595 -17.079 1.00 92.12 85 ALA A CA 1
ATOM 647 C C . ALA A 1 85 ? 13.377 1.599 -17.269 1.00 92.12 85 ALA A C 1
ATOM 649 O O . ALA A 1 85 ? 13.059 2.343 -16.341 1.00 92.12 85 ALA A O 1
ATOM 650 N N . ASN A 1 86 ? 12.724 1.579 -18.435 1.00 92.31 86 ASN A N 1
ATOM 651 C CA . ASN A 1 86 ? 11.540 2.394 -18.697 1.00 92.31 86 ASN A CA 1
ATOM 652 C C . ASN A 1 86 ? 10.369 2.011 -17.781 1.00 92.31 86 ASN A C 1
ATOM 654 O O . ASN A 1 86 ? 9.764 2.897 -17.187 1.00 92.31 86 ASN A O 1
ATOM 658 N N . ALA A 1 87 ? 10.098 0.718 -17.594 1.00 92.00 87 ALA A N 1
ATOM 659 C CA . ALA A 1 87 ? 9.015 0.241 -16.732 1.00 92.00 87 ALA A CA 1
ATOM 660 C C . ALA A 1 87 ? 9.230 0.612 -15.254 1.00 92.00 87 ALA A C 1
ATOM 662 O O . ALA A 1 87 ? 8.323 1.098 -14.579 1.00 92.00 87 ALA A O 1
ATOM 663 N N . ILE A 1 88 ? 10.457 0.447 -14.749 1.00 93.06 88 ILE A N 1
ATOM 664 C CA . ILE A 1 88 ? 10.817 0.855 -13.384 1.00 93.06 88 ILE A CA 1
ATOM 665 C C . ILE A 1 88 ? 10.682 2.372 -13.224 1.00 93.06 88 ILE A C 1
ATOM 667 O O . ILE A 1 88 ? 10.144 2.841 -12.220 1.00 93.06 88 ILE A O 1
ATOM 671 N N . HIS A 1 89 ? 11.154 3.143 -14.204 1.00 92.56 89 HIS A N 1
ATOM 672 C CA . HIS A 1 89 ? 11.043 4.600 -14.195 1.00 92.56 89 HIS A CA 1
ATOM 673 C C . HIS A 1 89 ? 9.585 5.068 -14.208 1.00 92.56 89 HIS A C 1
ATOM 675 O O . HIS A 1 89 ? 9.216 5.972 -13.456 1.00 92.56 89 HIS A O 1
ATOM 681 N N . GLU A 1 90 ? 8.745 4.428 -15.017 1.00 91.62 90 GLU A N 1
ATOM 682 C CA . GLU A 1 90 ? 7.312 4.695 -15.079 1.00 91.62 90 GLU A CA 1
ATOM 683 C C . GLU A 1 90 ? 6.646 4.446 -13.723 1.00 91.62 90 GLU A C 1
ATOM 685 O O . GLU A 1 90 ? 5.944 5.315 -13.200 1.00 91.62 90 GLU A O 1
ATOM 690 N N . LEU A 1 91 ? 6.930 3.292 -13.113 1.00 92.62 91 LEU A N 1
ATOM 691 C CA . LEU A 1 91 ? 6.417 2.924 -11.798 1.00 92.62 91 LEU A CA 1
ATOM 692 C C . LEU A 1 91 ? 6.834 3.946 -10.727 1.00 92.62 91 LEU A C 1
ATOM 694 O O . LEU A 1 91 ? 5.988 4.439 -9.982 1.00 92.62 91 LEU A O 1
ATOM 698 N N . TRP A 1 92 ? 8.114 4.323 -10.672 1.00 92.12 92 TRP A N 1
ATOM 699 C CA . TRP A 1 92 ? 8.605 5.333 -9.726 1.00 92.12 92 TRP A CA 1
ATOM 700 C C . TRP A 1 92 ? 7.989 6.714 -9.957 1.00 92.12 92 TRP A C 1
ATOM 702 O O . TRP A 1 92 ? 7.628 7.402 -8.999 1.00 92.12 92 TRP A O 1
ATOM 712 N N . SER A 1 93 ? 7.832 7.112 -11.219 1.00 91.88 93 SER A N 1
ATOM 713 C CA . SER A 1 93 ? 7.224 8.393 -11.582 1.00 91.88 93 SER A CA 1
ATOM 714 C C . SER A 1 93 ? 5.761 8.455 -11.152 1.00 91.88 93 SER A C 1
ATOM 716 O O . SER A 1 93 ? 5.331 9.457 -10.588 1.00 91.88 93 SER A O 1
ATOM 718 N N . ARG A 1 94 ? 5.002 7.370 -11.351 1.00 91.44 94 ARG A N 1
ATOM 719 C CA . ARG A 1 94 ? 3.609 7.263 -10.894 1.00 91.44 94 ARG A CA 1
ATOM 720 C C . ARG A 1 94 ? 3.507 7.244 -9.372 1.00 91.44 94 ARG A C 1
ATOM 722 O O . ARG A 1 94 ? 2.645 7.924 -8.821 1.00 91.44 94 ARG A O 1
ATOM 729 N N . TRP A 1 95 ? 4.403 6.524 -8.694 1.00 92.88 95 TRP A N 1
ATOM 730 C CA . TRP A 1 95 ? 4.438 6.457 -7.231 1.00 92.88 95 TRP A CA 1
ATOM 731 C C . TRP A 1 95 ? 4.502 7.850 -6.597 1.00 92.88 95 TRP A C 1
ATOM 733 O O . TRP A 1 95 ? 3.657 8.194 -5.770 1.00 92.88 95 TRP A O 1
ATOM 743 N N . HIS A 1 96 ? 5.452 8.669 -7.057 1.00 91.00 96 HIS A N 1
ATOM 744 C CA . HIS A 1 96 ? 5.626 10.058 -6.620 1.00 91.00 96 HIS A CA 1
ATOM 745 C C . HIS A 1 96 ? 4.693 11.056 -7.316 1.00 91.00 96 HIS A C 1
ATOM 747 O O . HIS A 1 96 ? 4.663 12.231 -6.960 1.00 91.00 96 HIS A O 1
ATOM 753 N N . GLY A 1 97 ? 3.935 10.600 -8.309 1.00 89.00 97 GLY A N 1
ATOM 754 C CA . GLY A 1 97 ? 2.968 11.387 -9.062 1.00 89.00 97 GLY A CA 1
ATOM 755 C C . GLY A 1 97 ? 1.588 11.481 -8.413 1.00 89.00 97 GLY A C 1
ATOM 756 O O . GLY A 1 97 ? 0.667 11.968 -9.059 1.00 89.00 97 GLY A O 1
ATOM 757 N N . GLY A 1 98 ? 1.415 11.010 -7.174 1.00 89.31 98 GLY A N 1
ATOM 758 C CA . GLY A 1 98 ? 0.138 11.065 -6.455 1.00 89.31 98 GLY A CA 1
ATOM 759 C C . GLY A 1 98 ? -0.392 9.713 -5.983 1.00 89.31 98 GLY A C 1
ATOM 760 O O . GLY A 1 98 ? -1.367 9.678 -5.234 1.00 89.31 98 GLY A O 1
ATOM 761 N N . VAL A 1 99 ? 0.214 8.592 -6.395 1.00 91.19 99 VAL A N 1
ATOM 762 C CA . VAL A 1 99 ? -0.233 7.259 -5.952 1.00 91.19 99 VAL A CA 1
ATOM 763 C C . VAL A 1 99 ? 0.002 7.075 -4.452 1.00 91.19 99 VAL A C 1
ATOM 765 O O . VAL A 1 99 ? -0.900 6.606 -3.756 1.00 91.19 99 VAL A O 1
ATOM 768 N N . LEU A 1 100 ? 1.173 7.470 -3.934 1.00 91.94 100 LEU A N 1
ATOM 769 C CA . LEU A 1 100 ? 1.453 7.437 -2.494 1.00 91.94 100 LEU A CA 1
ATOM 770 C C . LEU A 1 100 ? 0.406 8.243 -1.717 1.00 91.94 100 LEU A C 1
ATOM 772 O O . LEU A 1 100 ? -0.197 7.741 -0.768 1.00 91.94 100 LEU A O 1
ATOM 776 N N . GLU A 1 101 ? 0.155 9.478 -2.140 1.00 90.88 101 GLU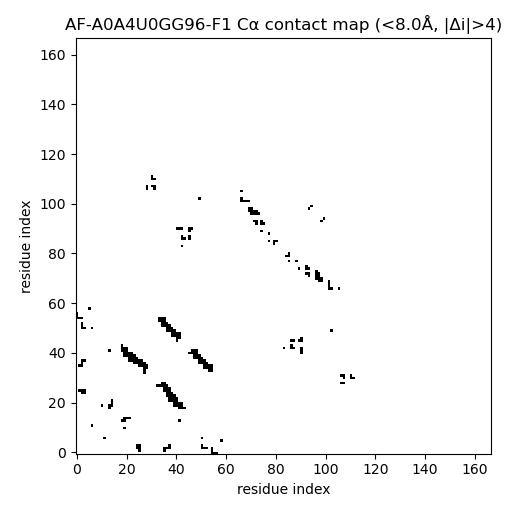 A N 1
ATOM 777 C CA . GLU A 1 101 ? -0.821 10.370 -1.523 1.00 90.88 101 GLU A CA 1
ATOM 778 C C . GLU A 1 101 ? -2.228 9.767 -1.556 1.00 90.88 101 GLU A C 1
ATOM 780 O O . GLU A 1 101 ? -2.932 9.831 -0.548 1.00 90.88 101 GLU A O 1
ATOM 785 N N . GLY A 1 102 ? -2.613 9.123 -2.662 1.00 90.50 102 GLY A N 1
ATOM 786 C CA . GLY A 1 102 ? -3.889 8.421 -2.792 1.00 90.50 102 GLY A CA 1
ATOM 787 C C . GLY A 1 102 ? -4.049 7.296 -1.768 1.00 90.50 102 GLY A C 1
ATOM 788 O O . GLY A 1 102 ? -5.072 7.222 -1.084 1.00 90.50 102 GLY A O 1
ATOM 789 N N . TYR A 1 103 ? -3.021 6.463 -1.584 1.00 92.19 103 TYR A N 1
ATOM 790 C CA . TYR A 1 103 ? -3.029 5.416 -0.556 1.00 92.19 103 TYR A CA 1
ATOM 791 C C . TYR A 1 103 ? -3.096 5.987 0.867 1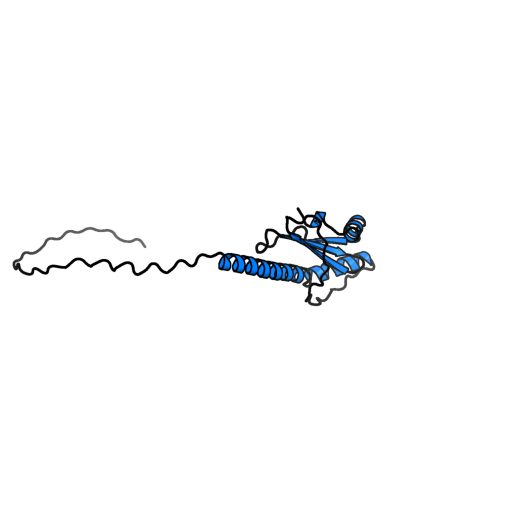.00 92.19 103 TYR A C 1
ATOM 793 O O . TYR A 1 103 ? -3.861 5.490 1.697 1.00 92.19 103 TYR A O 1
ATOM 801 N N . LEU A 1 104 ? -2.346 7.052 1.160 1.00 91.75 104 LEU A N 1
ATOM 802 C CA . LEU A 1 104 ? -2.373 7.693 2.477 1.00 91.75 104 LEU A CA 1
ATOM 803 C C . LEU A 1 104 ? -3.715 8.381 2.758 1.00 91.75 104 LEU A C 1
ATOM 805 O O . LEU A 1 104 ? -4.226 8.317 3.878 1.00 91.75 104 LEU A O 1
ATOM 809 N N . GLN A 1 105 ? -4.314 9.022 1.755 1.00 91.00 105 GLN A N 1
ATOM 810 C CA . GLN A 1 105 ? -5.637 9.628 1.872 1.00 91.00 105 GLN A CA 1
ATOM 811 C C . GLN A 1 105 ? -6.712 8.563 2.090 1.00 91.00 105 GLN A C 1
ATOM 813 O 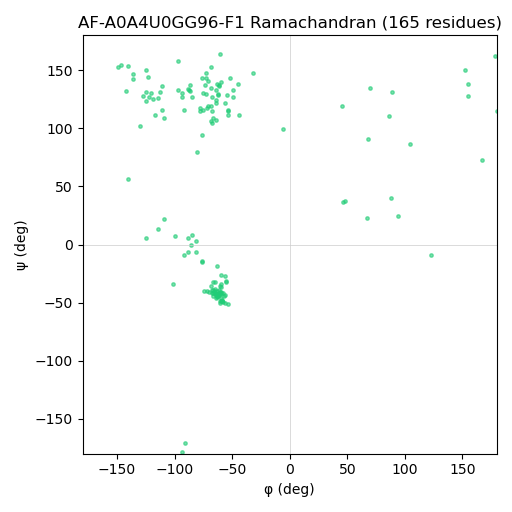O . GLN A 1 105 ? -7.589 8.747 2.935 1.00 91.00 105 GLN A O 1
ATOM 818 N N . PHE A 1 106 ? -6.610 7.432 1.390 1.00 89.75 106 PHE A N 1
ATOM 819 C CA . PHE A 1 106 ? -7.469 6.279 1.621 1.00 89.75 106 PHE A CA 1
ATOM 820 C C . PHE A 1 106 ? -7.364 5.778 3.069 1.00 89.75 106 PHE A C 1
ATOM 822 O O . PHE A 1 106 ? -8.385 5.663 3.747 1.00 89.75 106 PHE A O 1
ATOM 829 N N . MET A 1 107 ? -6.147 5.570 3.587 1.00 91.25 107 MET A N 1
ATOM 830 C CA . MET A 1 107 ? -5.953 5.172 4.988 1.00 91.25 107 MET A CA 1
ATOM 831 C C . MET A 1 107 ? -6.576 6.171 5.963 1.00 91.25 107 MET A C 1
ATOM 833 O O . MET A 1 107 ? -7.248 5.759 6.904 1.00 91.25 107 MET A O 1
ATOM 837 N N . ARG A 1 108 ? -6.386 7.477 5.739 1.00 92.06 108 ARG A N 1
ATOM 838 C CA . ARG A 1 108 ? -6.981 8.529 6.579 1.00 92.06 108 ARG A CA 1
ATOM 839 C C . ARG A 1 108 ? -8.504 8.475 6.572 1.00 92.06 108 ARG A C 1
ATOM 841 O O . ARG A 1 108 ? -9.113 8.639 7.623 1.00 92.06 108 ARG A O 1
ATOM 848 N N . ALA A 1 109 ? -9.119 8.229 5.416 1.00 90.94 109 ALA A N 1
ATOM 849 C CA . ALA A 1 109 ? -10.567 8.093 5.315 1.00 90.94 109 ALA A CA 1
ATOM 850 C C . ALA A 1 109 ? -11.077 6.886 6.118 1.00 90.94 109 ALA A C 1
ATOM 852 O O . ALA A 1 109 ? -12.036 7.018 6.875 1.00 90.94 109 ALA A O 1
ATOM 853 N N . ILE A 1 110 ? -10.400 5.736 6.022 1.00 90.38 110 ILE A N 1
ATOM 854 C CA . ILE A 1 110 ? -10.745 4.549 6.817 1.00 90.38 110 ILE A CA 1
ATOM 855 C C . ILE A 1 110 ? -10.539 4.805 8.313 1.00 90.38 110 ILE A C 1
ATOM 857 O O . ILE A 1 110 ? -11.429 4.519 9.109 1.00 90.38 110 ILE A O 1
ATOM 861 N N . ALA A 1 111 ? -9.405 5.394 8.698 1.00 91.12 111 ALA A N 1
ATOM 862 C CA . ALA A 1 111 ? -9.110 5.760 10.081 1.00 91.12 111 ALA A CA 1
ATOM 863 C C . ALA A 1 111 ? -10.193 6.677 10.665 1.00 91.12 111 ALA A C 1
ATOM 865 O O . ALA A 1 111 ? -10.666 6.454 11.779 1.00 91.12 111 ALA A O 1
ATOM 866 N N . TYR A 1 112 ? -10.629 7.670 9.887 1.00 91.38 112 TYR A N 1
ATOM 867 C CA . TYR A 1 112 ? -11.703 8.572 10.274 1.00 91.38 112 TYR A CA 1
ATOM 868 C C . TYR A 1 112 ? -13.012 7.818 10.529 1.00 91.38 112 TYR A C 1
ATOM 870 O O . TYR A 1 112 ? -13.588 7.972 11.604 1.00 91.38 112 TYR A O 1
ATOM 878 N N . VAL A 1 113 ? -13.447 6.955 9.606 1.00 90.56 113 VAL A N 1
ATOM 879 C CA . VAL A 1 113 ? -14.678 6.161 9.780 1.00 90.56 113 VAL A CA 1
ATOM 880 C C . VAL A 1 113 ? -14.591 5.278 11.027 1.00 90.56 113 VAL A C 1
ATOM 882 O O . VAL A 1 113 ? -15.468 5.342 11.882 1.00 90.56 113 VAL A O 1
ATOM 885 N N . LEU A 1 114 ? -13.484 4.552 11.205 1.00 88.81 114 LEU A N 1
ATOM 886 C CA . LEU A 1 114 ? -13.262 3.718 12.391 1.00 88.81 114 LEU A CA 1
ATOM 887 C C . LEU A 1 114 ? -13.276 4.531 13.694 1.00 88.81 114 LEU A C 1
ATOM 889 O O . LEU A 1 114 ? -13.748 4.053 14.726 1.00 88.81 114 LEU A O 1
ATOM 893 N N . SER A 1 115 ? -12.743 5.755 13.672 1.00 87.88 115 SER A N 1
ATOM 894 C CA . SER A 1 115 ? -12.756 6.644 14.836 1.00 87.88 115 SER A CA 1
ATOM 895 C C . SER A 1 115 ? -14.168 7.127 15.182 1.00 87.88 115 SER A C 1
ATOM 897 O O . SER A 1 115 ? -14.498 7.239 16.362 1.00 87.88 115 SER A O 1
ATOM 899 N N . MET A 1 116 ? -15.013 7.356 14.172 1.00 90.44 116 MET A N 1
ATOM 900 C CA . MET A 1 116 ? -16.413 7.737 14.357 1.00 90.44 116 MET A CA 1
ATOM 901 C C . MET A 1 116 ? -17.244 6.588 14.910 1.00 90.44 116 MET A C 1
ATOM 903 O O . MET A 1 116 ? -17.998 6.814 15.851 1.00 90.44 116 MET A O 1
ATOM 907 N N . ASP A 1 117 ? -17.031 5.361 14.438 1.00 88.19 117 ASP A N 1
ATOM 908 C CA . ASP A 1 117 ? -17.705 4.183 14.992 1.00 88.19 117 ASP A CA 1
ATOM 909 C C . ASP A 1 117 ? -17.343 3.979 16.472 1.00 88.19 117 ASP A C 1
ATOM 911 O O . ASP A 1 117 ? -18.212 3.756 17.316 1.00 88.19 117 ASP A O 1
ATOM 915 N N . LYS A 1 118 ? -16.055 4.131 16.819 1.00 86.25 118 LYS A N 1
ATOM 916 C CA . LYS A 1 118 ? -15.587 4.075 18.215 1.00 86.25 118 LYS A CA 1
ATOM 917 C C . LYS A 1 118 ? -16.214 5.179 19.070 1.00 86.25 118 LYS A C 1
ATOM 919 O O . LYS A 1 118 ? -16.612 4.916 20.203 1.00 86.25 118 LYS A O 1
ATOM 924 N N . LEU A 1 119 ? -16.297 6.403 18.544 1.00 87.50 119 LEU A N 1
ATOM 925 C CA . LEU A 1 119 ? -16.927 7.529 19.234 1.00 87.50 119 LEU A CA 1
ATOM 926 C C . LEU A 1 119 ? -18.419 7.272 19.462 1.00 87.50 119 LEU A C 1
ATOM 928 O O . LEU A 1 119 ? -18.906 7.501 20.564 1.00 87.50 119 LEU A O 1
ATOM 932 N N . GLN A 1 120 ? -19.130 6.784 18.448 1.00 91.44 120 GLN A N 1
ATOM 933 C CA . GLN A 1 120 ? -20.547 6.466 18.561 1.00 91.44 120 GLN A CA 1
ATOM 934 C C . GLN A 1 120 ? -20.784 5.398 19.633 1.00 91.44 120 GLN A C 1
ATOM 936 O O . GLN A 1 120 ? -21.595 5.617 20.529 1.00 91.44 120 GLN A O 1
ATOM 941 N N . ALA A 1 121 ? -20.025 4.300 19.608 1.00 88.69 121 ALA A N 1
ATOM 942 C CA . ALA A 1 121 ? -20.118 3.262 20.632 1.00 88.69 121 ALA A CA 1
ATOM 943 C C . ALA A 1 121 ? -19.844 3.821 22.040 1.00 88.69 121 ALA A C 1
ATOM 945 O O . ALA A 1 121 ? -20.567 3.514 22.986 1.00 88.69 121 ALA A O 1
ATOM 946 N N . ALA A 1 122 ? -18.838 4.691 22.183 1.00 88.19 122 ALA A N 1
ATOM 947 C CA . ALA A 1 122 ? -18.538 5.336 23.458 1.00 88.19 122 ALA A CA 1
ATOM 948 C C . ALA A 1 122 ? -19.699 6.219 23.948 1.00 88.19 122 ALA A C 1
ATOM 950 O O . ALA A 1 122 ? -20.047 6.152 25.125 1.00 88.19 122 ALA A O 1
ATOM 951 N N . LEU A 1 123 ? -20.320 7.000 23.057 1.00 89.38 123 LEU A N 1
ATOM 952 C CA . LEU A 1 123 ? -21.477 7.844 23.374 1.00 89.38 123 LEU A CA 1
ATOM 953 C C . LEU A 1 123 ? -22.710 7.025 23.773 1.00 89.38 123 LEU A C 1
ATOM 955 O O . LEU A 1 123 ? -23.420 7.423 24.688 1.00 89.38 123 LEU A O 1
ATOM 959 N N . GLU A 1 124 ? -22.951 5.883 23.132 1.00 90.06 124 GLU A N 1
ATOM 960 C CA . GLU A 1 124 ? -24.061 4.983 23.480 1.00 90.06 124 GLU A CA 1
ATOM 961 C C . GLU A 1 124 ? -23.885 4.350 24.867 1.00 90.06 124 GLU A C 1
ATOM 963 O O . GLU A 1 124 ? -24.862 4.106 25.572 1.00 90.06 124 GLU A O 1
ATOM 968 N N . THR A 1 125 ? -22.638 4.112 25.280 1.00 85.81 125 THR A N 1
ATOM 969 C CA . THR A 1 125 ? -22.308 3.592 26.617 1.00 85.81 125 THR A CA 1
ATOM 970 C C . THR A 1 125 ? -22.113 4.674 27.676 1.00 85.81 125 THR A C 1
ATOM 972 O O . THR A 1 125 ? -21.922 4.351 28.848 1.00 85.81 125 THR A O 1
ATOM 975 N N . ALA A 1 126 ? -22.119 5.950 27.284 1.00 80.88 126 ALA A N 1
ATOM 976 C CA . ALA A 1 126 ? -21.900 7.045 28.211 1.00 80.88 126 ALA A CA 1
ATOM 977 C C . ALA A 1 126 ? -23.124 7.200 29.120 1.00 80.88 126 ALA A C 1
ATOM 979 O O . ALA A 1 126 ? -24.223 7.518 28.663 1.00 80.88 126 ALA A O 1
ATOM 980 N N . GLU A 1 127 ? -22.934 7.005 30.425 1.00 77.75 127 GLU A N 1
ATOM 981 C CA . GLU A 1 127 ? -23.945 7.394 31.403 1.00 77.75 127 GLU A CA 1
ATOM 982 C C . GLU A 1 127 ? -24.123 8.915 31.362 1.00 77.75 127 GLU A C 1
ATOM 984 O O . GLU A 1 127 ? -23.171 9.685 31.530 1.00 77.75 127 GLU A O 1
ATOM 989 N N . VAL A 1 128 ? -25.364 9.355 31.143 1.00 70.88 128 VAL A N 1
ATOM 990 C CA . VAL A 1 128 ? -25.743 10.754 31.325 1.00 70.88 128 VAL A CA 1
ATOM 991 C C . VAL A 1 128 ? -25.656 11.039 32.816 1.00 70.88 128 VAL A C 1
ATOM 993 O O . VAL A 1 128 ? -26.505 10.610 33.594 1.00 70.88 128 VAL A O 1
ATOM 996 N N . LEU A 1 129 ? -24.611 11.753 33.225 1.00 68.88 129 LEU A N 1
ATOM 997 C CA . LEU A 1 129 ? -24.591 12.362 34.544 1.00 68.88 129 LEU A CA 1
ATOM 998 C C . LEU A 1 129 ? -25.674 13.440 34.544 1.00 68.88 129 LEU A C 1
ATOM 1000 O O . LEU A 1 129 ? -25.524 14.468 33.878 1.00 68.88 129 LEU A O 1
ATOM 1004 N N . ASP A 1 130 ? -26.769 13.190 35.266 1.00 59.38 130 ASP A N 1
ATOM 1005 C CA . ASP A 1 130 ? -27.732 14.238 35.584 1.00 59.38 130 ASP A CA 1
ATOM 1006 C C . ASP A 1 130 ? -26.956 15.436 36.147 1.00 59.38 130 ASP A C 1
ATOM 1008 O O . ASP A 1 130 ? -26.067 15.250 36.993 1.00 59.38 130 ASP A O 1
ATOM 1012 N N . PRO A 1 131 ? -27.235 16.669 35.684 1.00 55.19 131 PRO A N 1
ATOM 1013 C CA . PRO A 1 131 ? -26.609 17.837 36.268 1.00 55.19 131 PRO A CA 1
ATOM 1014 C C . PRO A 1 131 ? -26.917 17.808 37.760 1.00 55.19 131 PRO A C 1
ATOM 1016 O O . PRO A 1 131 ? -28.081 17.745 38.157 1.00 55.19 131 PRO A O 1
ATOM 1019 N N . VAL A 1 132 ? -25.856 17.800 38.571 1.00 57.56 132 VAL A N 1
ATOM 1020 C CA . VAL A 1 132 ? -25.934 17.891 40.028 1.00 57.56 132 VAL A CA 1
ATOM 1021 C C . VAL A 1 132 ? -26.946 18.981 40.357 1.00 57.56 132 VAL A C 1
ATOM 1023 O O . VAL A 1 132 ? -26.714 20.150 40.045 1.00 57.56 132 VAL A O 1
ATOM 1026 N N . ALA A 1 133 ? -28.088 18.571 40.916 1.00 54.50 133 ALA A N 1
ATOM 1027 C CA . ALA A 1 133 ? -29.120 19.480 41.375 1.00 54.50 133 ALA A CA 1
ATOM 1028 C C . ALA A 1 133 ? -28.461 20.547 42.251 1.00 54.50 133 ALA A C 1
ATOM 1030 O O . ALA A 1 133 ? -27.709 20.198 43.165 1.00 54.50 133 ALA A O 1
ATOM 1031 N N . ASP A 1 134 ? -28.721 21.809 41.900 1.00 51.31 134 ASP A N 1
ATOM 1032 C CA . ASP A 1 134 ? -28.311 23.041 42.567 1.00 51.31 134 ASP A CA 1
ATOM 1033 C C . ASP A 1 134 ? -27.605 22.818 43.904 1.00 51.31 134 ASP A C 1
ATOM 1035 O O . ASP A 1 134 ? -28.227 22.630 44.953 1.00 51.31 134 ASP A O 1
ATOM 1039 N N . THR A 1 135 ? -26.275 22.887 43.873 1.00 49.78 135 THR A N 1
ATOM 1040 C CA . THR A 1 135 ? -25.505 23.150 45.087 1.00 49.78 135 THR A CA 1
ATOM 1041 C C . THR A 1 135 ? -26.074 24.440 45.693 1.00 49.78 135 THR A C 1
ATOM 1043 O O . THR A 1 135 ? -25.993 25.479 45.033 1.00 49.78 135 THR A O 1
ATOM 1046 N N . PRO A 1 136 ? -26.677 24.426 46.897 1.00 52.03 136 PRO A N 1
ATOM 1047 C CA . PRO A 1 136 ? -27.237 25.642 47.465 1.00 52.03 136 PRO A CA 1
ATOM 1048 C C . PRO A 1 136 ? -26.103 26.648 47.683 1.00 52.03 136 PRO A C 1
ATOM 1050 O O . PRO A 1 136 ? -25.070 26.307 48.265 1.00 52.03 136 PRO A O 1
ATOM 1053 N N . GLU A 1 137 ? -26.295 27.871 47.180 1.00 58.22 137 GLU A N 1
ATOM 1054 C CA . GLU A 1 137 ? -25.326 28.967 47.252 1.00 58.22 137 GLU A CA 1
ATOM 1055 C C . GLU A 1 137 ? -24.704 29.098 48.657 1.00 58.22 137 GLU A C 1
ATOM 1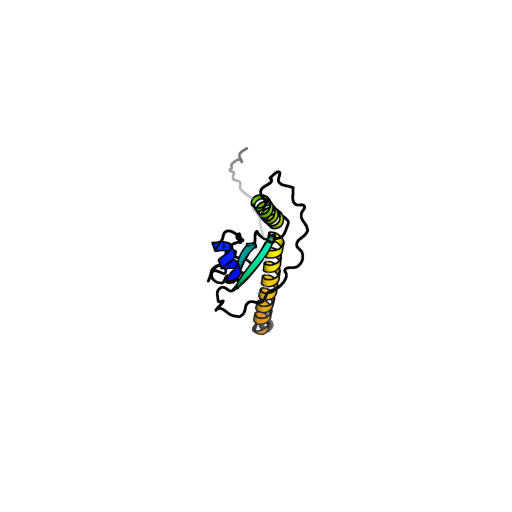057 O O . GLU A 1 137 ? -25.417 29.044 49.671 1.00 58.22 137 GLU A O 1
ATOM 1062 N N . PRO A 1 138 ? -23.383 29.329 48.765 1.00 51.59 138 PRO A N 1
ATOM 1063 C CA . PRO A 1 138 ? -22.763 29.589 50.051 1.00 51.59 138 PRO A CA 1
ATOM 1064 C C . PRO A 1 138 ? -23.264 30.936 50.589 1.00 51.59 138 PRO A C 1
ATOM 1066 O O . PRO A 1 138 ? -22.987 31.994 50.025 1.00 51.59 138 PRO A O 1
ATOM 1069 N N . LYS A 1 139 ? -23.993 30.901 51.713 1.00 55.03 139 LYS A N 1
ATOM 1070 C CA . LYS A 1 139 ? -24.423 32.101 52.446 1.00 55.03 139 LYS A CA 1
ATOM 1071 C C . LYS A 1 139 ? -23.215 32.985 52.765 1.00 55.03 139 LYS A C 1
ATOM 1073 O O . LYS A 1 139 ? -22.345 32.605 53.550 1.00 55.03 139 LYS A O 1
ATOM 1078 N N . ALA A 1 140 ? -23.191 34.180 52.181 1.00 56.44 140 ALA A N 1
ATOM 1079 C CA . ALA A 1 140 ? -22.222 35.214 52.514 1.00 56.44 140 ALA A CA 1
ATOM 1080 C C . ALA A 1 140 ? -22.334 35.602 54.006 1.00 56.44 140 ALA A C 1
ATOM 1082 O O . ALA A 1 140 ? -23.447 35.707 54.528 1.00 56.44 140 ALA A O 1
ATOM 1083 N N . PRO A 1 141 ? -21.213 35.832 54.713 1.00 52.81 141 PRO A N 1
ATOM 1084 C CA . PRO A 1 141 ? -21.251 36.232 56.111 1.00 52.81 141 PRO A CA 1
ATOM 1085 C C . PRO A 1 141 ? -21.725 37.685 56.262 1.00 52.81 141 PRO A C 1
ATOM 1087 O O . PRO A 1 141 ? -21.188 38.605 55.639 1.00 52.81 141 PRO A O 1
ATOM 1090 N N . ASP A 1 142 ? -22.708 37.876 57.143 1.00 50.66 142 ASP A N 1
ATOM 1091 C CA . ASP A 1 142 ? -23.261 39.169 57.550 1.00 50.66 142 ASP A CA 1
ATOM 1092 C C . ASP A 1 142 ? -22.163 40.133 58.029 1.00 50.66 142 ASP A C 1
ATOM 1094 O O . ASP A 1 142 ? -21.568 39.978 59.102 1.00 50.66 142 ASP A O 1
ATOM 1098 N N . ARG A 1 143 ? -21.917 41.196 57.256 1.00 45.06 143 ARG A N 1
ATOM 1099 C CA . ARG A 1 143 ? -21.106 42.337 57.698 1.00 45.06 143 ARG A CA 1
ATOM 1100 C C . ARG A 1 143 ? -21.932 43.206 58.645 1.00 45.06 143 ARG A C 1
ATOM 1102 O O . ARG A 1 143 ? -22.616 44.134 58.222 1.00 45.06 143 ARG A O 1
ATOM 1109 N N . LYS A 1 144 ? -21.804 42.961 59.953 1.00 44.44 144 LYS A N 1
ATOM 1110 C CA . LYS A 1 144 ? -22.238 43.920 60.980 1.00 44.44 144 LYS A CA 1
ATOM 1111 C C . LYS A 1 144 ? -21.407 45.199 60.886 1.00 44.44 144 LYS A C 1
ATOM 1113 O O . LYS A 1 144 ? -20.244 45.248 61.279 1.00 44.44 144 LYS A O 1
ATOM 1118 N N . SER A 1 145 ? -22.039 46.253 60.387 1.00 48.34 145 SER A N 1
ATOM 1119 C CA . SER A 1 145 ? -21.574 47.629 60.496 1.00 48.34 145 SER A CA 1
ATOM 1120 C C . SER A 1 145 ? -21.648 48.102 61.951 1.00 48.34 145 SER A C 1
ATOM 1122 O O . SER A 1 145 ? -22.740 48.208 62.511 1.00 48.34 145 SER A O 1
ATOM 1124 N N . GLN A 1 146 ? -20.517 48.474 62.546 1.00 46.41 146 GLN A N 1
ATOM 1125 C CA . GLN A 1 146 ? -20.506 49.394 63.683 1.00 46.41 146 GLN A CA 1
ATOM 1126 C C . GLN A 1 146 ? -19.505 50.520 63.439 1.00 46.41 146 GLN A C 1
ATOM 1128 O O . GLN A 1 146 ? -18.293 50.384 63.568 1.00 46.41 146 GLN A O 1
ATOM 1133 N N . SER A 1 147 ? -20.068 51.666 63.070 1.00 39.66 147 SER A N 1
ATOM 1134 C CA . SER A 1 147 ? -19.434 52.973 63.130 1.00 39.66 147 SER A CA 1
ATOM 1135 C C . SER A 1 147 ? -19.350 53.461 64.578 1.00 39.66 147 SER A C 1
ATOM 1137 O O . SER A 1 147 ? -20.367 53.414 65.273 1.00 39.66 147 SER A O 1
ATOM 1139 N N . LYS A 1 148 ? -18.204 54.031 64.974 1.00 39.81 148 LYS A N 1
ATOM 1140 C CA . LYS A 1 148 ? -18.033 55.318 65.699 1.00 39.81 148 LYS A CA 1
ATOM 1141 C C . LYS A 1 148 ? -16.716 55.306 66.481 1.00 39.81 148 LYS A C 1
ATOM 1143 O O . LYS A 1 148 ? -16.500 54.437 67.311 1.00 39.81 148 LYS A O 1
ATOM 1148 N N . GLY A 1 149 ? -15.878 56.327 66.289 1.00 37.94 149 GLY A N 1
ATOM 1149 C CA . GLY A 1 149 ? -14.704 56.515 67.149 1.00 37.94 149 GLY A CA 1
ATOM 1150 C C . GLY A 1 149 ? -13.680 57.523 66.640 1.00 37.94 149 GLY A C 1
ATOM 1151 O O . GLY A 1 149 ? -12.609 57.166 66.180 1.00 37.94 149 GLY A O 1
ATOM 1152 N N . ARG A 1 150 ? -14.027 58.804 66.707 1.00 40.41 150 ARG A N 1
ATOM 1153 C CA . ARG A 1 150 ? -13.238 59.977 66.299 1.00 40.41 150 ARG A CA 1
ATOM 1154 C C . ARG A 1 150 ? -12.118 60.287 67.318 1.00 40.41 150 ARG A C 1
ATOM 1156 O O . ARG A 1 150 ? -12.465 60.497 68.473 1.00 40.41 150 ARG A O 1
ATOM 1163 N N . LYS A 1 151 ? -10.856 60.489 66.891 1.00 41.88 151 LYS A N 1
ATOM 1164 C CA . LYS A 1 151 ? -10.021 61.713 67.113 1.00 41.88 151 LYS A CA 1
ATOM 1165 C C . LYS A 1 151 ? -8.489 61.493 67.084 1.00 41.88 151 LYS A C 1
ATOM 1167 O O . LYS A 1 151 ? -7.956 60.689 67.829 1.00 41.88 151 LYS A O 1
ATOM 1172 N N . LYS A 1 152 ? -7.852 62.473 66.416 1.00 41.75 152 LYS A N 1
ATOM 1173 C CA . LYS A 1 152 ? -6.605 63.216 66.734 1.00 41.75 152 LYS A CA 1
ATOM 1174 C C . LYS A 1 152 ? -5.224 62.658 66.326 1.00 41.75 152 LYS A C 1
ATOM 1176 O O . LYS A 1 152 ? -4.669 61.796 66.981 1.00 41.75 152 LYS A O 1
ATOM 1181 N N . ARG A 1 153 ? -4.647 63.389 65.352 1.00 40.25 153 ARG A N 1
ATOM 1182 C CA . ARG A 1 153 ? -3.341 64.099 65.351 1.00 40.25 153 ARG A CA 1
ATOM 1183 C C . ARG A 1 153 ? -2.114 63.358 65.908 1.00 40.25 153 ARG A C 1
ATOM 1185 O O . ARG A 1 153 ? -1.984 63.292 67.121 1.00 40.25 153 ARG A O 1
ATOM 1192 N N . SER A 1 154 ? -1.110 63.161 65.050 1.00 39.47 154 SER A N 1
ATOM 1193 C CA . SER A 1 154 ? 0.153 63.935 65.011 1.00 39.47 154 SER A CA 1
ATOM 1194 C C . SER A 1 154 ? 1.087 63.389 63.914 1.00 39.47 154 SER A C 1
ATOM 1196 O O . SER A 1 154 ? 0.842 62.328 63.354 1.00 39.47 154 SER A O 1
ATOM 1198 N N . ALA A 1 155 ? 2.065 64.205 63.524 1.00 46.31 155 ALA A N 1
ATOM 1199 C CA . ALA A 1 155 ? 2.844 64.142 62.287 1.00 46.31 155 ALA A CA 1
ATOM 1200 C C . ALA A 1 155 ? 4.152 63.291 62.424 1.00 46.31 155 ALA A C 1
ATOM 1202 O O . ALA A 1 155 ? 4.277 62.575 63.414 1.00 46.31 155 ALA A O 1
ATOM 1203 N N . PRO A 1 156 ? 5.081 63.281 61.436 1.00 55.91 156 PRO A N 1
ATOM 1204 C CA . PRO A 1 156 ? 5.779 62.089 60.933 1.00 55.91 156 PRO A CA 1
ATOM 1205 C C . PRO A 1 156 ? 7.142 61.827 61.611 1.00 55.91 156 PRO A C 1
ATOM 1207 O O . PRO A 1 156 ? 7.581 62.624 62.441 1.00 55.91 156 PRO A O 1
ATOM 1210 N N . PRO A 1 157 ? 7.875 60.769 61.202 1.00 50.16 157 PRO A N 1
ATOM 1211 C CA . PRO A 1 157 ? 9.130 61.070 60.506 1.00 50.16 157 PRO A CA 1
ATOM 1212 C C . PRO A 1 157 ? 9.566 60.097 59.390 1.00 50.16 157 PRO A C 1
ATOM 1214 O O . PRO A 1 157 ? 9.282 58.906 59.359 1.00 50.16 157 PRO A O 1
ATOM 1217 N N . THR A 1 158 ? 10.341 60.706 58.498 1.00 45.22 158 THR A N 1
ATOM 1218 C CA . THR A 1 158 ? 11.336 60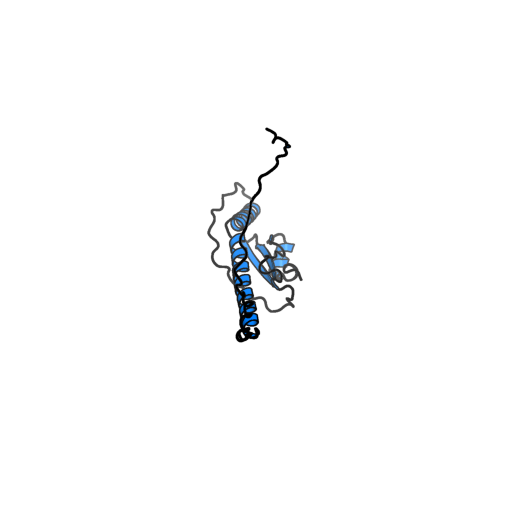.229 57.525 1.00 45.22 158 THR A CA 1
ATOM 1219 C C . THR A 1 158 ? 12.166 58.980 57.864 1.00 45.22 158 THR A C 1
ATOM 1221 O O . THR A 1 158 ? 12.638 58.854 58.988 1.00 45.22 158 THR A O 1
ATOM 1224 N N . THR A 1 159 ? 12.526 58.187 56.840 1.00 46.81 159 THR A N 1
ATOM 1225 C CA . THR A 1 159 ? 13.907 57.769 56.437 1.00 46.81 159 THR A CA 1
ATOM 1226 C C . THR A 1 159 ? 13.809 56.848 55.194 1.00 46.81 159 THR A C 1
ATOM 1228 O O . THR A 1 159 ? 13.007 55.930 55.182 1.00 46.81 159 THR A O 1
ATOM 1231 N N . LYS A 1 160 ? 14.316 57.218 54.005 1.00 42.78 160 LYS A N 1
ATOM 1232 C CA . LYS A 1 160 ? 15.682 57.122 53.418 1.00 42.78 160 LYS A CA 1
ATOM 1233 C C . LYS A 1 160 ? 16.189 55.699 53.069 1.00 42.78 160 LYS A C 1
ATOM 1235 O O . LYS A 1 160 ? 16.228 54.836 53.932 1.00 42.78 160 LYS A O 1
ATOM 1240 N N . LYS A 1 161 ? 16.778 55.616 51.855 1.00 46.91 161 LYS A N 1
ATOM 1241 C CA . LYS A 1 161 ? 17.544 54.538 51.160 1.00 46.91 161 LYS A CA 1
ATOM 1242 C C . LYS A 1 161 ? 16.699 53.544 50.343 1.00 46.91 161 LYS A C 1
ATOM 1244 O O . LYS A 1 161 ? 15.741 53.008 50.861 1.00 46.91 161 LYS A O 1
ATOM 1249 N N . GLY A 1 162 ? 17.009 53.217 49.086 1.00 39.09 162 GLY A N 1
ATOM 1250 C CA . GLY A 1 162 ? 18.133 53.565 48.205 1.00 39.09 162 GLY A CA 1
ATOM 1251 C C . GLY A 1 162 ? 18.369 52.446 47.169 1.00 39.09 162 GLY A C 1
ATOM 1252 O O . GLY A 1 162 ? 18.131 51.289 47.487 1.00 39.09 162 GLY A O 1
ATOM 1253 N N . GLY A 1 163 ? 18.871 52.793 45.973 1.00 40.75 163 GLY A N 1
ATOM 1254 C CA . GLY A 1 163 ? 19.406 51.860 44.951 1.00 40.75 163 GLY A CA 1
ATOM 1255 C C . GLY A 1 163 ? 18.459 51.633 43.763 1.00 40.75 163 GLY A C 1
ATOM 1256 O O . GLY A 1 163 ? 17.553 50.822 43.856 1.00 40.75 163 GLY A O 1
ATOM 1257 N N . ARG A 1 164 ? 18.470 52.456 42.704 1.00 45.19 164 ARG A N 1
ATOM 1258 C CA . ARG A 1 164 ? 19.428 52.552 41.573 1.00 45.19 164 ARG A CA 1
ATOM 1259 C C . ARG A 1 164 ? 19.375 51.322 40.644 1.00 45.19 164 ARG A C 1
ATOM 1261 O O . ARG A 1 164 ? 20.089 50.347 40.851 1.00 45.19 164 ARG A O 1
ATOM 1268 N N . GLN A 1 165 ? 18.523 51.418 39.618 1.00 51.03 165 GLN A N 1
ATOM 1269 C CA . GLN A 1 165 ? 18.478 50.524 38.456 1.00 51.03 165 GLN A CA 1
ATOM 1270 C C . GLN A 1 165 ? 19.669 50.781 37.525 1.00 51.03 165 GLN A C 1
ATOM 1272 O O . GLN A 1 165 ? 20.111 51.919 37.361 1.00 51.03 165 GLN A O 1
ATOM 1277 N N . ARG A 1 166 ? 20.176 49.687 36.954 1.00 50.75 166 ARG A N 1
ATOM 1278 C CA . ARG A 1 166 ? 21.217 49.638 35.928 1.00 50.75 166 ARG A CA 1
ATOM 1279 C C . ARG A 1 166 ? 20.645 50.022 34.563 1.00 50.75 166 ARG A C 1
ATOM 1281 O O . ARG A 1 166 ? 19.528 49.631 34.231 1.00 50.75 166 ARG A O 1
ATOM 1288 N N . SER A 1 167 ? 21.466 50.723 33.796 1.00 53.88 167 SER A N 1
ATOM 1289 C CA . SER A 1 167 ? 21.504 50.701 32.333 1.00 53.88 167 SER A CA 1
ATOM 1290 C C . SER A 1 167 ? 22.826 50.061 31.939 1.00 53.88 167 SER A C 1
ATOM 1292 O O . SER A 1 167 ? 23.790 50.241 32.723 1.00 53.88 167 SER A O 1
#

Sequence (167 aa):
MPSSDHLPADLAEALRRGRAIPLLLDYRLPEACDYTLSVIGTIDDAHFHGLFLPDTYAGEKLVRMNVPGCPESPIVELKTDSADANAIHELWSRWHGGVLEGYLQFMRAIAYVLSMDKLQAALETAEVLDPVADTPEPKAPDRKSQSKGRKKRSAPPTTKKGGRQRS

Solvent-accessible surface area (backbone atoms only — not comparable to full-atom values): 10762 Å² total; per-residue (Å²): 90,64,33,70,81,68,56,55,69,67,58,52,47,29,43,75,70,67,43,33,45,83,77,40,72,49,41,62,47,87,80,36,67,65,32,22,35,18,31,35,35,35,39,90,75,56,42,77,49,75,44,75,37,50,44,80,67,84,80,71,88,85,81,91,80,84,82,78,74,59,59,88,52,89,72,80,86,73,97,68,88,51,65,67,60,51,30,50,49,51,38,53,45,46,41,78,30,33,42,53,56,34,54,52,51,50,50,50,52,52,27,50,52,56,50,50,55,52,49,50,55,49,58,74,68,51,79,82,75,72,76,76,74,78,76,77,77,82,80,77,82,83,81,81,84,79,89,84,85,90,86,83,90,84,85,88,85,90,84,89,88,84,86,85,83,86,131

Radius of gyration: 35.53 Å; Cα contacts (8 Å, |Δi|>4): 150; chains: 1; bounding box: 51×80×92 Å